Protein AF-A0A9E5N9C3-F1 (afdb_monomer)

Solvent-accessible surface area (backbone atoms only — not compa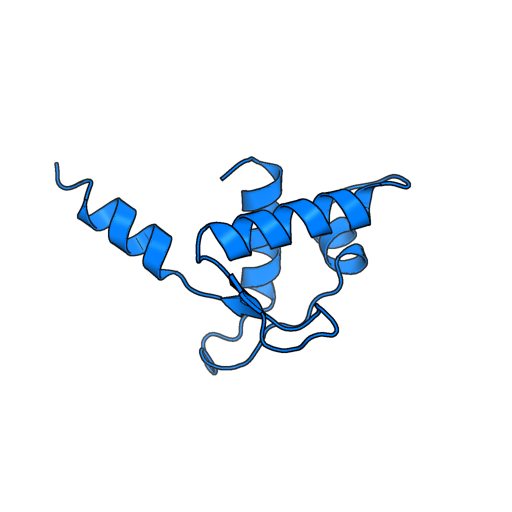rable to full-atom values): 4958 Å² total; per-residue (Å²): 124,55,76,65,36,46,45,53,50,53,56,52,52,74,63,52,51,85,93,42,73,86,56,63,30,74,58,49,40,59,56,51,14,54,76,59,72,45,74,68,97,54,22,37,57,54,39,46,52,32,51,52,52,35,36,78,63,53,37,33,43,81,76,43,93,87,72,35,34,32,37,77,43,63,60,62,59,52,57,52,54,64,73,59,63,134

Nearest PDB structures (foldseek):
  6neh-assembly1_B  TM=5.807E-01  e=1.649E-02  Thalictrum flavum subsp. glaucum
  6neg-assembly1_B  TM=5.802E-01  e=2.430E-02  Thalictrum flavum subsp. glaucum
  6nei-assembly1_B  TM=7.322E-01  e=9.441E-02  Thalictrum flavum subsp. glaucum
  6nej-assembly1_A  TM=5.456E-01  e=6.406E-02  Thalictrum flavum subsp. glaucum
  7v6l-assembly1_A  TM=5.937E-01  e=4.174E-01  Ligusticum chuanxiong

Mean predicted aligned error: 5.1 Å

Sequence (86 aa):
LTPLQLRVFIALLSYWDPKRPGKPVWASPATLAQDVGLQGKHAATDVRKAIGALEGLGYLKRISDKGKRYRISLEPLLTKMEGESP

pLDDT: mean 86.99, std 10.99, range [46.97, 97.06]

Structure (mmCIF, N/CA/C/O backbone):
data_AF-A0A9E5N9C3-F1
#
_entry.id   AF-A0A9E5N9C3-F1
#
loop_
_atom_site.group_PDB
_atom_site.id
_atom_site.type_symbol
_atom_site.label_atom_id
_atom_site.label_alt_id
_atom_site.label_comp_id
_atom_site.label_asym_id
_atom_site.label_entity_id
_atom_site.label_seq_id
_atom_site.pdbx_PDB_ins_code
_atom_site.Cartn_x
_atom_site.Cartn_y
_atom_site.Cartn_z
_atom_site.occupancy
_atom_site.B_iso_or_equiv
_atom_site.auth_seq_id
_atom_site.auth_comp_id
_atom_site.auth_asym_id
_atom_site.auth_atom_id
_atom_site.pdbx_PDB_model_num
ATOM 1 N N . LEU A 1 1 ? 1.986 12.570 -0.956 1.00 86.44 1 LEU A N 1
ATOM 2 C CA . LEU A 1 1 ? 2.354 11.253 -1.521 1.00 86.44 1 LEU A CA 1
ATOM 3 C C . LEU A 1 1 ? 3.005 11.479 -2.879 1.00 86.44 1 LEU A C 1
ATOM 5 O O . LEU A 1 1 ? 2.527 12.339 -3.607 1.00 86.44 1 LEU A O 1
ATOM 9 N N . THR A 1 2 ? 4.072 10.754 -3.222 1.00 94.56 2 THR A N 1
ATOM 10 C CA . THR A 1 2 ? 4.595 10.723 -4.603 1.00 94.56 2 THR A CA 1
ATOM 11 C C . THR A 1 2 ? 3.613 9.991 -5.532 1.00 94.56 2 THR A C 1
ATOM 13 O O . THR A 1 2 ? 2.774 9.234 -5.031 1.00 94.56 2 THR A O 1
ATOM 16 N N . PRO A 1 3 ? 3.717 10.130 -6.871 1.00 96.38 3 PRO A N 1
ATOM 17 C CA . PRO A 1 3 ? 2.833 9.412 -7.792 1.00 96.38 3 PRO A CA 1
ATOM 18 C C . PRO A 1 3 ? 2.838 7.894 -7.569 1.00 96.38 3 PRO A C 1
ATOM 20 O O . PRO A 1 3 ? 1.784 7.263 -7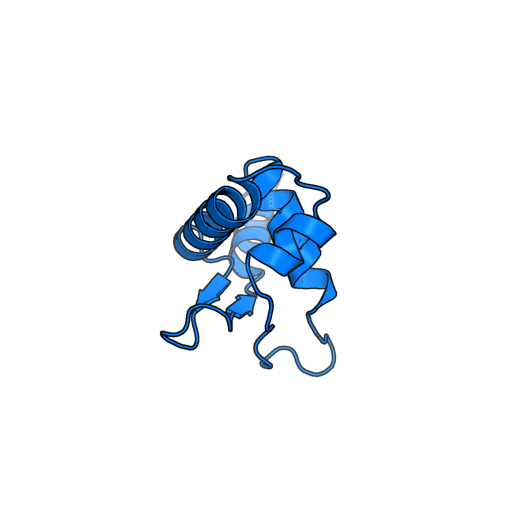.567 1.00 96.38 3 PRO A O 1
ATOM 23 N N . LEU A 1 4 ? 4.009 7.301 -7.305 1.00 95.81 4 LEU A N 1
ATOM 24 C CA . LEU A 1 4 ? 4.110 5.873 -7.005 1.00 95.81 4 LEU A CA 1
ATOM 25 C C . LEU A 1 4 ? 3.450 5.510 -5.666 1.00 95.81 4 LEU A C 1
ATOM 27 O O . LEU A 1 4 ? 2.712 4.532 -5.606 1.00 95.81 4 LEU A O 1
ATOM 31 N N . GLN A 1 5 ? 3.673 6.295 -4.606 1.00 96.25 5 GLN A N 1
ATOM 32 C CA . GLN A 1 5 ? 3.030 6.059 -3.306 1.00 96.25 5 GLN A CA 1
ATOM 33 C C . GLN A 1 5 ? 1.503 6.123 -3.414 1.00 96.25 5 GLN A C 1
ATOM 35 O O . GLN A 1 5 ? 0.823 5.266 -2.860 1.00 96.25 5 GLN A O 1
ATOM 40 N N . LEU A 1 6 ? 0.969 7.097 -4.158 1.00 95.19 6 LEU A N 1
ATOM 41 C CA . LEU A 1 6 ? -0.469 7.226 -4.385 1.00 95.19 6 LEU A CA 1
ATOM 42 C C . LEU A 1 6 ? -1.031 6.012 -5.138 1.00 95.19 6 LEU A C 1
ATOM 44 O O . LEU A 1 6 ? -2.018 5.430 -4.699 1.00 95.19 6 LEU A O 1
ATOM 48 N N . ARG A 1 7 ? -0.382 5.581 -6.228 1.00 96.94 7 ARG A N 1
ATOM 49 C CA . ARG A 1 7 ? -0.811 4.397 -6.997 1.00 96.94 7 ARG A CA 1
ATOM 50 C C . ARG A 1 7 ? -0.797 3.126 -6.148 1.00 96.94 7 ARG A C 1
ATOM 52 O O . ARG A 1 7 ? -1.756 2.364 -6.184 1.00 96.94 7 ARG A O 1
ATOM 59 N N . VAL A 1 8 ? 0.255 2.922 -5.353 1.00 95.94 8 VAL A N 1
ATOM 60 C CA . VAL A 1 8 ? 0.357 1.779 -4.428 1.00 95.94 8 VAL A CA 1
ATOM 61 C C . VAL A 1 8 ? -0.735 1.833 -3.361 1.00 95.94 8 VAL A C 1
ATOM 63 O O . VAL A 1 8 ? -1.327 0.804 -3.043 1.00 95.94 8 VAL A O 1
ATOM 66 N N . PHE A 1 9 ? -1.036 3.018 -2.828 1.00 94.12 9 PHE A N 1
ATOM 67 C CA . PHE A 1 9 ? -2.097 3.190 -1.841 1.00 94.12 9 PHE A CA 1
ATOM 68 C C . PHE A 1 9 ? -3.483 2.870 -2.416 1.00 94.12 9 PHE A C 1
ATOM 70 O O . PHE A 1 9 ? -4.242 2.128 -1.800 1.00 94.12 9 PHE A O 1
ATOM 77 N N . ILE A 1 10 ? -3.783 3.344 -3.628 1.00 93.62 10 ILE A N 1
ATOM 78 C CA . ILE A 1 10 ? -5.039 3.037 -4.330 1.00 93.62 10 ILE A CA 1
ATOM 79 C C . ILE A 1 10 ? -5.150 1.535 -4.628 1.00 93.62 10 ILE A C 1
ATOM 81 O O . ILE A 1 10 ? -6.203 0.942 -4.397 1.00 93.62 10 ILE A O 1
ATOM 85 N N . ALA A 1 11 ? -4.068 0.894 -5.077 1.00 94.31 11 ALA A N 1
ATOM 86 C CA . ALA A 1 11 ? -4.064 -0.553 -5.287 1.00 94.31 11 ALA A CA 1
ATOM 87 C C . ALA A 1 11 ? -4.343 -1.312 -3.977 1.00 94.31 11 ALA A C 1
ATOM 89 O O . ALA A 1 11 ? -5.184 -2.206 -3.953 1.00 94.31 11 ALA A O 1
ATOM 90 N N . LEU A 1 12 ? -3.735 -0.911 -2.856 1.00 92.56 12 LEU A N 1
ATOM 91 C CA . LEU A 1 12 ? -4.041 -1.487 -1.541 1.00 92.56 12 LEU A CA 1
ATOM 92 C C . LEU A 1 12 ? -5.505 -1.279 -1.121 1.00 92.56 12 LEU A C 1
ATOM 94 O O . LEU A 1 12 ? -6.104 -2.202 -0.570 1.00 92.56 12 LEU A O 1
ATOM 98 N N . LEU A 1 13 ? -6.091 -0.112 -1.406 1.00 90.94 13 LEU A N 1
ATOM 99 C CA . LEU A 1 13 ? -7.509 0.161 -1.151 1.00 90.94 13 LEU A CA 1
ATOM 100 C C . LEU A 1 13 ? -8.437 -0.755 -1.955 1.00 90.94 13 LEU A C 1
ATOM 102 O O . LEU A 1 13 ? -9.469 -1.161 -1.434 1.00 90.94 13 LEU A O 1
ATOM 106 N N . SER A 1 14 ? -8.070 -1.147 -3.178 1.00 91.12 14 SER A N 1
ATOM 107 C CA . SER A 1 14 ? -8.878 -2.098 -3.962 1.00 91.12 14 SER A CA 1
ATOM 108 C C . SER A 1 14 ? -8.954 -3.502 -3.343 1.00 91.12 14 SER A C 1
ATOM 110 O O . SER A 1 14 ? -9.899 -4.242 -3.600 1.00 91.12 14 SER A O 1
ATOM 112 N N . TYR A 1 15 ? -8.000 -3.853 -2.475 1.00 89.31 15 TYR A N 1
ATOM 113 C CA . TYR A 1 15 ? -8.012 -5.099 -1.707 1.00 89.31 15 TYR A CA 1
ATOM 114 C C . TYR A 1 15 ? -8.728 -4.982 -0.355 1.00 89.31 15 TYR A C 1
ATOM 116 O O . TYR A 1 15 ? -8.872 -5.979 0.361 1.00 89.31 15 TYR A O 1
ATOM 124 N N . TRP A 1 16 ? -9.132 -3.774 0.035 1.00 88.19 16 TRP A N 1
ATOM 125 C CA . TRP A 1 16 ? -9.804 -3.524 1.300 1.00 88.19 16 TRP A CA 1
ATOM 126 C C . TRP A 1 16 ? -11.288 -3.881 1.214 1.00 88.19 16 TRP A C 1
ATOM 128 O O . TRP A 1 16 ? -11.984 -3.517 0.271 1.00 88.19 16 TRP A O 1
ATOM 138 N N . ASP A 1 17 ? -11.776 -4.600 2.225 1.00 85.62 17 ASP A N 1
ATOM 139 C CA . ASP A 1 17 ? -13.186 -4.968 2.340 1.00 85.62 17 ASP A CA 1
ATOM 140 C C . ASP A 1 17 ? -13.904 -3.944 3.238 1.00 85.62 17 ASP A C 1
ATOM 142 O O . ASP A 1 17 ? -13.707 -3.977 4.460 1.00 85.62 17 ASP A O 1
ATOM 146 N N . PRO A 1 18 ? -14.765 -3.065 2.686 1.00 82.75 18 PRO A N 1
ATOM 147 C CA . PRO A 1 18 ? -15.477 -2.061 3.474 1.00 82.75 18 PRO A CA 1
ATOM 148 C C . PRO A 1 18 ? -16.447 -2.681 4.486 1.00 82.75 18 PRO A C 1
ATOM 150 O O . PRO A 1 18 ? -16.770 -2.054 5.491 1.00 82.75 18 PRO A O 1
ATOM 153 N N . LYS A 1 19 ? -16.888 -3.930 4.275 1.00 86.31 19 LYS A N 1
ATOM 154 C CA . LYS A 1 19 ? -17.741 -4.656 5.230 1.00 86.31 19 LYS A CA 1
ATOM 155 C C . LYS A 1 19 ? -16.934 -5.226 6.398 1.00 86.31 19 LYS A C 1
ATOM 157 O O . LYS A 1 19 ? -17.513 -5.727 7.360 1.00 86.31 19 LYS A O 1
ATOM 162 N N . ARG A 1 20 ? -15.598 -5.190 6.319 1.00 83.38 20 ARG A N 1
ATOM 163 C CA . ARG A 1 20 ? -14.669 -5.697 7.339 1.00 83.38 20 ARG A CA 1
ATOM 164 C C . ARG A 1 20 ? -13.477 -4.742 7.501 1.00 83.38 20 ARG A C 1
ATOM 166 O O . ARG A 1 20 ? -12.337 -5.155 7.280 1.00 83.38 20 ARG A O 1
ATOM 173 N N . PRO A 1 21 ? -13.698 -3.497 7.957 1.00 71.69 21 PRO A N 1
ATOM 174 C CA . PRO A 1 21 ? -12.683 -2.438 7.966 1.00 71.69 21 PRO A CA 1
ATOM 175 C C . PRO A 1 21 ? -11.434 -2.770 8.802 1.00 71.69 21 PRO A C 1
ATOM 177 O O . PRO A 1 21 ? -10.340 -2.295 8.509 1.00 71.69 21 PRO A O 1
ATOM 180 N N . GLY A 1 22 ? -11.567 -3.632 9.817 1.00 75.12 22 GLY A N 1
ATOM 181 C CA . GLY A 1 22 ? -10.449 -4.099 10.643 1.00 75.12 22 GLY A CA 1
ATOM 182 C C . GLY A 1 22 ? -9.624 -5.241 10.037 1.00 75.12 22 GLY A C 1
ATOM 183 O O . GLY A 1 22 ? -8.577 -5.589 10.606 1.00 75.12 22 GLY A O 1
ATOM 184 N N . LYS A 1 23 ? -10.077 -5.834 8.920 1.00 84.56 23 LYS A N 1
ATOM 185 C CA . LYS A 1 23 ? -9.422 -6.975 8.278 1.00 84.56 23 LYS A CA 1
ATOM 186 C C . LYS A 1 23 ? -8.124 -6.510 7.609 1.00 84.56 23 LYS A C 1
ATOM 188 O O . LYS A 1 23 ? -8.140 -5.549 6.843 1.00 84.56 23 LYS A O 1
ATOM 193 N N . PRO A 1 24 ? -6.996 -7.190 7.866 1.00 86.44 24 PRO A N 1
ATOM 194 C CA . PRO A 1 24 ? -5.748 -6.877 7.191 1.00 86.44 24 PRO A CA 1
ATOM 195 C C . PRO A 1 24 ? -5.872 -7.110 5.685 1.00 86.44 24 PRO A C 1
ATOM 197 O O . PRO A 1 24 ? -6.357 -8.161 5.258 1.00 86.44 24 PRO A O 1
ATOM 200 N N . VAL A 1 25 ? -5.350 -6.178 4.899 1.00 89.69 25 VAL A N 1
ATOM 201 C CA . VAL A 1 25 ? -5.110 -6.357 3.470 1.00 89.69 25 VAL A CA 1
ATOM 202 C C . VAL A 1 25 ? -3.832 -7.163 3.289 1.00 89.69 25 VAL A C 1
A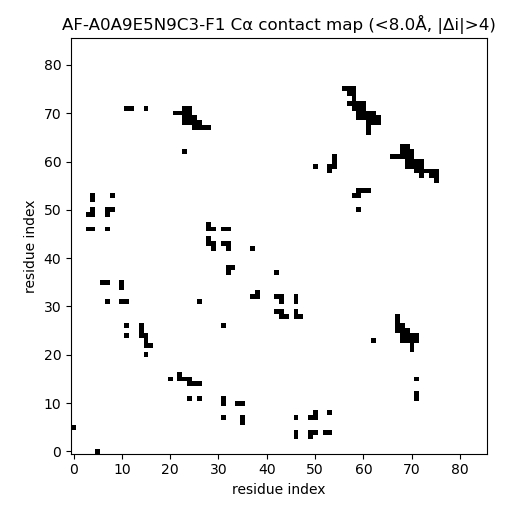TOM 204 O O . VAL A 1 25 ? -2.815 -6.877 3.928 1.00 89.69 25 VAL A O 1
ATOM 207 N N . TRP A 1 26 ? -3.886 -8.178 2.427 1.00 85.25 26 TRP A N 1
ATOM 208 C CA . TRP A 1 26 ? -2.718 -8.958 2.041 1.00 85.25 26 TRP A CA 1
ATOM 209 C C . TRP A 1 26 ? -2.349 -8.672 0.594 1.00 85.25 26 TRP A C 1
ATOM 211 O O . TRP A 1 26 ? -3.147 -8.936 -0.298 1.00 85.25 26 TRP A O 1
ATOM 221 N N . ALA A 1 27 ? -1.138 -8.172 0.365 1.00 85.50 27 ALA A N 1
ATOM 222 C CA . ALA A 1 27 ? -0.605 -8.000 -0.979 1.00 85.50 27 ALA A CA 1
ATOM 223 C C . ALA A 1 27 ? 0.924 -8.074 -0.951 1.00 85.50 27 ALA A C 1
ATOM 225 O O . ALA A 1 27 ? 1.577 -7.530 -0.056 1.00 85.50 27 ALA A O 1
ATOM 226 N N . SER A 1 28 ? 1.512 -8.780 -1.918 1.00 90.19 28 SER A N 1
ATOM 227 C CA . SER A 1 28 ? 2.967 -8.824 -2.060 1.00 90.19 28 SER A CA 1
ATOM 228 C C . SER A 1 28 ? 3.459 -7.614 -2.867 1.00 90.19 28 SER A C 1
ATOM 230 O O . SER A 1 28 ? 2.749 -7.179 -3.774 1.00 90.19 28 SER A O 1
ATOM 232 N N . PRO A 1 29 ? 4.680 -7.097 -2.625 1.00 92.75 29 PRO A N 1
ATOM 233 C CA . PRO A 1 29 ? 5.220 -6.008 -3.440 1.00 92.75 29 PRO A CA 1
ATOM 234 C C . PRO A 1 29 ? 5.304 -6.335 -4.937 1.00 92.75 29 PRO A C 1
ATOM 236 O O . PRO A 1 29 ? 5.192 -5.437 -5.760 1.00 92.75 29 PRO A O 1
ATOM 239 N N . ALA A 1 30 ? 5.481 -7.612 -5.297 1.00 93.62 30 ALA A N 1
ATOM 240 C CA . ALA A 1 30 ? 5.491 -8.049 -6.691 1.00 93.62 30 ALA A CA 1
ATOM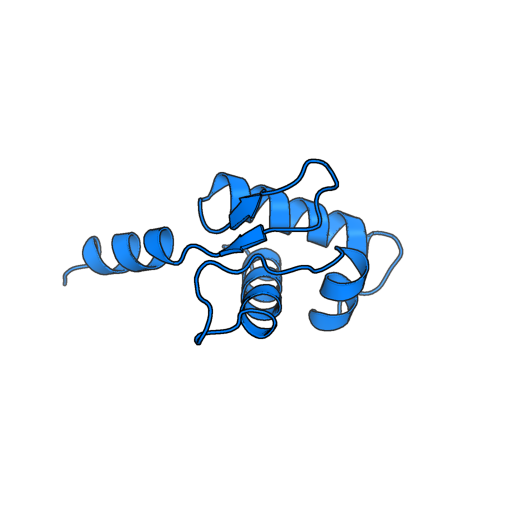 241 C C . ALA A 1 30 ? 4.090 -7.997 -7.324 1.00 93.62 30 ALA A C 1
ATOM 243 O O . ALA A 1 30 ? 3.956 -7.542 -8.453 1.00 93.62 30 ALA A O 1
ATOM 244 N N . THR A 1 31 ? 3.055 -8.407 -6.586 1.00 92.62 31 THR A N 1
ATOM 245 C CA . THR A 1 31 ? 1.653 -8.304 -7.030 1.00 92.62 31 THR A CA 1
ATOM 246 C C . THR A 1 31 ? 1.261 -6.841 -7.208 1.00 92.62 31 THR A C 1
ATOM 248 O O . THR A 1 31 ? 0.845 -6.443 -8.285 1.00 92.62 31 THR A O 1
ATOM 251 N N . LEU A 1 32 ? 1.534 -6.008 -6.200 1.00 93.81 32 LEU A N 1
ATOM 252 C CA . LEU A 1 32 ? 1.258 -4.574 -6.272 1.00 93.81 32 LEU A CA 1
ATOM 253 C C . LEU A 1 32 ? 2.022 -3.882 -7.403 1.00 93.81 32 LEU A C 1
ATOM 255 O O . LEU A 1 32 ? 1.498 -2.946 -7.990 1.00 93.81 32 LEU A O 1
ATOM 259 N N . ALA A 1 33 ? 3.241 -4.327 -7.730 1.00 96.38 33 ALA A N 1
ATOM 260 C CA . ALA A 1 33 ? 3.972 -3.811 -8.885 1.00 96.38 33 ALA A CA 1
ATOM 261 C C . ALA A 1 33 ? 3.226 -4.076 -10.199 1.00 96.38 33 ALA A C 1
ATOM 263 O O . ALA A 1 33 ? 3.165 -3.184 -11.040 1.00 96.38 33 ALA A O 1
ATOM 264 N N . GLN A 1 34 ? 2.622 -5.257 -10.353 1.00 95.50 34 GLN A N 1
ATOM 265 C CA . GLN A 1 34 ? 1.787 -5.580 -11.511 1.00 95.50 34 GLN A CA 1
ATOM 266 C C . GLN A 1 34 ? 0.509 -4.733 -11.524 1.00 95.50 34 GLN A C 1
ATOM 268 O O . GLN A 1 34 ? 0.199 -4.135 -12.552 1.00 95.50 34 GLN A O 1
ATOM 273 N N . ASP A 1 35 ? -0.166 -4.596 -10.378 1.00 95.69 35 ASP A N 1
ATOM 274 C CA . ASP A 1 35 ? -1.406 -3.811 -10.255 1.00 95.69 35 ASP A CA 1
ATOM 275 C C . ASP A 1 35 ? -1.194 -2.332 -10.597 1.00 95.69 35 ASP A C 1
ATOM 277 O O . ASP A 1 35 ? -2.040 -1.689 -11.218 1.00 95.69 35 ASP A O 1
ATOM 281 N N . VAL A 1 36 ? -0.035 -1.780 -10.224 1.00 96.31 36 VAL A N 1
ATOM 282 C CA . VAL A 1 36 ? 0.350 -0.405 -10.567 1.00 96.31 36 VAL A CA 1
ATOM 283 C C . VAL A 1 36 ? 1.129 -0.322 -11.882 1.00 96.31 36 VAL A C 1
ATOM 285 O O . VAL A 1 36 ? 1.749 0.704 -12.148 1.00 96.31 36 VAL A O 1
ATOM 288 N N . GLY A 1 37 ? 1.127 -1.363 -12.717 1.00 95.75 37 GLY A N 1
ATOM 289 C CA . GLY A 1 37 ? 1.744 -1.357 -14.047 1.00 95.75 37 GLY A CA 1
ATOM 290 C C . GLY A 1 37 ? 3.241 -1.024 -14.058 1.00 95.75 37 GLY A C 1
ATOM 291 O O . GLY A 1 37 ? 3.730 -0.432 -15.019 1.00 95.75 37 GLY A O 1
ATOM 292 N N . LEU A 1 38 ? 3.968 -1.340 -12.984 1.00 96.50 38 LEU A N 1
ATOM 293 C CA . LEU A 1 38 ? 5.413 -1.163 -12.896 1.00 96.50 38 LEU A CA 1
ATOM 294 C C . LEU A 1 38 ? 6.127 -2.397 -13.453 1.00 96.50 38 LEU A C 1
ATOM 296 O O . LEU A 1 38 ? 5.866 -3.525 -13.038 1.00 96.50 38 LEU A O 1
ATOM 300 N N . GLN A 1 39 ? 7.073 -2.174 -14.361 1.00 93.81 39 GLN A N 1
ATOM 301 C CA . GLN A 1 39 ? 7.854 -3.236 -14.991 1.00 93.81 39 GLN A CA 1
ATOM 302 C C . GLN A 1 39 ? 9.347 -3.096 -14.674 1.00 93.81 39 GLN A C 1
ATOM 304 O O . GLN A 1 39 ? 9.832 -2.026 -14.310 1.00 93.81 39 GLN A O 1
ATOM 309 N N . GLY A 1 40 ? 10.085 -4.197 -14.826 1.00 94.38 40 GLY A N 1
ATOM 310 C CA . GLY A 1 40 ? 11.535 -4.247 -14.642 1.00 94.38 40 GLY A CA 1
ATOM 311 C C . GLY A 1 40 ? 11.986 -4.859 -13.313 1.00 94.38 40 GLY A C 1
ATOM 312 O O . GLY A 1 40 ? 11.215 -5.050 -12.373 1.00 94.38 40 GLY A O 1
ATOM 313 N N . LYS A 1 41 ? 13.286 -5.165 -13.232 1.00 95.44 41 LYS A N 1
ATOM 314 C CA . LYS A 1 41 ? 13.898 -5.918 -12.120 1.00 95.44 41 LYS A CA 1
ATOM 315 C C . LYS A 1 41 ? 13.799 -5.241 -10.745 1.00 95.44 41 LYS A C 1
ATOM 317 O O . LYS A 1 41 ? 13.951 -5.906 -9.726 1.00 95.44 41 LYS A O 1
ATOM 322 N N . HIS A 1 42 ? 13.547 -3.932 -10.709 1.00 95.75 42 HIS A N 1
ATOM 323 C CA . HIS A 1 42 ? 13.443 -3.153 -9.471 1.00 95.75 42 HIS A CA 1
ATOM 324 C C . HIS A 1 42 ? 12.001 -2.894 -9.019 1.00 95.75 42 HIS A C 1
ATOM 326 O O . HIS A 1 42 ? 11.801 -2.409 -7.909 1.00 95.75 42 HIS A O 1
ATOM 332 N N . ALA A 1 43 ? 10.998 -3.295 -9.805 1.00 96.56 43 ALA A N 1
ATOM 333 C CA . ALA A 1 43 ? 9.605 -2.926 -9.576 1.00 96.56 43 ALA A CA 1
ATOM 334 C C . ALA A 1 43 ? 9.082 -3.308 -8.178 1.00 96.56 43 ALA A C 1
ATOM 336 O O . ALA A 1 43 ? 8.533 -2.475 -7.456 1.00 96.56 43 ALA A O 1
ATOM 337 N N . ALA A 1 44 ? 9.338 -4.543 -7.738 1.00 95.00 44 ALA A N 1
ATOM 338 C CA . ALA A 1 44 ? 8.949 -4.996 -6.402 1.00 95.00 44 ALA A CA 1
ATOM 339 C C . ALA A 1 44 ? 9.688 -4.246 -5.272 1.00 95.00 44 ALA A C 1
ATOM 341 O O . ALA A 1 44 ? 9.141 -4.062 -4.181 1.00 95.00 44 ALA A O 1
ATOM 342 N N . THR A 1 45 ? 10.926 -3.808 -5.513 1.00 96.31 45 THR A N 1
ATOM 343 C CA . THR A 1 45 ? 11.719 -3.029 -4.550 1.00 96.31 45 THR A CA 1
ATOM 344 C C . THR A 1 45 ? 11.189 -1.605 -4.429 1.00 96.31 45 THR A C 1
ATOM 346 O O . THR A 1 45 ? 11.069 -1.096 -3.315 1.00 96.31 45 THR A O 1
ATOM 349 N N . ASP A 1 46 ? 10.816 -0.976 -5.541 1.00 97.06 46 ASP A N 1
ATOM 350 C CA . ASP A 1 46 ? 10.261 0.379 -5.540 1.00 97.06 46 ASP A CA 1
ATOM 351 C C . ASP A 1 46 ? 8.886 0.419 -4.869 1.00 97.06 46 ASP A C 1
ATOM 353 O O . ASP A 1 46 ? 8.624 1.292 -4.038 1.00 97.06 46 ASP A O 1
ATOM 357 N N . VAL A 1 47 ? 8.052 -0.597 -5.105 1.00 96.06 47 VAL A N 1
ATOM 358 C CA . VAL A 1 47 ? 6.800 -0.779 -4.359 1.00 96.06 47 VAL A CA 1
ATOM 359 C C . VAL A 1 47 ? 7.062 -0.988 -2.869 1.00 96.06 47 VAL A C 1
ATOM 361 O O . VAL A 1 47 ? 6.384 -0.386 -2.039 1.0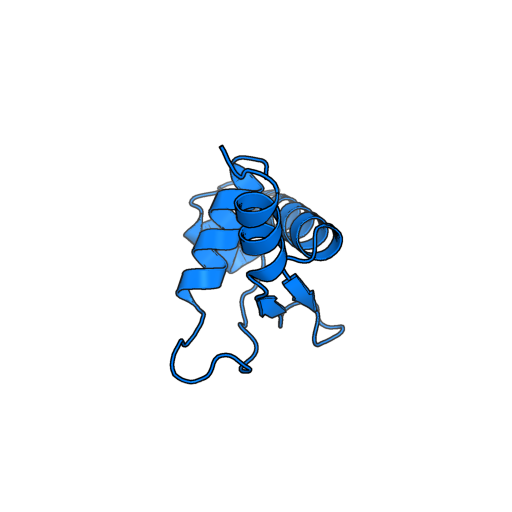0 96.06 47 VAL A O 1
ATOM 364 N N . ARG A 1 48 ? 8.070 -1.783 -2.487 1.00 94.75 48 ARG A N 1
ATOM 365 C CA . ARG A 1 48 ? 8.423 -1.968 -1.069 1.00 94.75 48 ARG A CA 1
ATOM 366 C C . ARG A 1 48 ? 8.819 -0.649 -0.401 1.00 94.75 48 ARG A C 1
ATOM 368 O O . ARG A 1 48 ? 8.405 -0.405 0.731 1.00 94.75 48 ARG A O 1
ATOM 375 N N . LYS A 1 49 ? 9.587 0.203 -1.086 1.00 95.94 49 LYS A N 1
ATOM 376 C CA . LYS A 1 49 ? 9.936 1.545 -0.592 1.00 95.94 49 LYS A CA 1
ATOM 377 C C . LYS A 1 49 ? 8.694 2.426 -0.450 1.00 95.94 49 LYS A C 1
ATOM 379 O O . LYS A 1 49 ? 8.547 3.100 0.565 1.00 95.94 49 LYS A O 1
ATOM 384 N N . ALA A 1 50 ? 7.786 2.388 -1.426 1.00 96.31 50 ALA A N 1
ATOM 385 C CA . ALA A 1 50 ? 6.528 3.127 -1.368 1.00 96.31 50 ALA A CA 1
ATOM 386 C C . ALA A 1 50 ? 5.659 2.693 -0.175 1.00 96.31 50 ALA A C 1
ATOM 388 O O . ALA A 1 50 ? 5.156 3.550 0.545 1.00 96.31 50 ALA A O 1
ATOM 389 N N . ILE A 1 51 ? 5.551 1.386 0.085 1.00 93.75 51 ILE A N 1
ATOM 390 C CA . ILE A 1 51 ? 4.864 0.847 1.267 1.00 93.75 51 ILE A CA 1
ATOM 391 C C . ILE A 1 51 ? 5.515 1.354 2.557 1.00 93.75 51 ILE A C 1
ATOM 393 O O . ILE A 1 51 ? 4.808 1.836 3.432 1.00 93.75 51 ILE A O 1
ATOM 397 N N . GLY A 1 52 ? 6.845 1.289 2.672 1.00 93.31 52 GLY A N 1
ATOM 398 C CA . GLY A 1 52 ? 7.552 1.789 3.858 1.00 93.31 52 GLY A CA 1
ATOM 399 C C . GLY A 1 52 ? 7.327 3.286 4.097 1.00 93.31 52 GLY A C 1
ATOM 400 O O . GLY A 1 52 ? 7.141 3.712 5.232 1.00 93.31 52 GLY A O 1
ATOM 401 N N . ALA A 1 53 ? 7.260 4.086 3.030 1.00 95.12 53 ALA A N 1
ATOM 402 C CA . ALA A 1 53 ? 6.914 5.500 3.141 1.00 95.12 53 ALA A CA 1
ATOM 403 C C . ALA A 1 53 ? 5.458 5.710 3.593 1.00 95.12 53 ALA A C 1
ATOM 405 O O . ALA A 1 53 ? 5.202 6.562 4.435 1.00 95.12 53 ALA A O 1
ATOM 406 N N . LEU A 1 54 ? 4.507 4.925 3.077 1.00 93.94 54 LEU A N 1
ATOM 407 C CA . LEU A 1 54 ? 3.108 4.965 3.517 1.00 93.94 54 LEU A CA 1
ATOM 408 C C . LEU A 1 54 ? 2.952 4.542 4.988 1.00 93.94 54 LEU A C 1
ATOM 410 O O . LEU A 1 54 ? 2.138 5.127 5.697 1.00 93.94 54 LEU A O 1
ATOM 414 N N . GLU A 1 55 ? 3.745 3.573 5.457 1.00 92.12 55 GLU A N 1
ATOM 415 C CA . GLU A 1 55 ? 3.829 3.207 6.878 1.00 92.12 55 GLU A CA 1
ATOM 416 C C . GLU A 1 55 ? 4.350 4.378 7.722 1.00 92.12 55 GLU A C 1
ATOM 418 O O . GLU A 1 55 ? 3.717 4.753 8.706 1.00 92.12 55 GLU A O 1
ATOM 423 N N . GLY A 1 56 ? 5.454 5.007 7.306 1.00 92.00 56 GLY A N 1
ATOM 424 C CA . GLY A 1 56 ? 6.021 6.170 7.999 1.00 92.00 56 GLY A CA 1
ATOM 425 C C . GLY A 1 56 ? 5.097 7.395 8.024 1.00 92.00 56 GLY A C 1
ATOM 426 O O . GLY A 1 56 ? 5.174 8.200 8.945 1.00 92.00 56 GLY A O 1
ATOM 427 N N . LEU A 1 57 ? 4.200 7.519 7.043 1.00 92.44 57 LEU A N 1
ATOM 428 C CA . LEU A 1 57 ? 3.185 8.574 6.963 1.00 92.44 57 LEU A CA 1
ATOM 429 C C . LEU A 1 57 ? 1.871 8.223 7.689 1.00 92.44 57 LEU A C 1
ATOM 431 O O . LEU A 1 57 ? 0.939 9.021 7.665 1.00 92.44 57 LEU A O 1
ATOM 435 N N . GLY A 1 58 ? 1.763 7.034 8.291 1.00 91.94 58 GLY A N 1
ATOM 436 C CA . GLY A 1 58 ? 0.577 6.606 9.041 1.00 91.94 58 GLY A CA 1
ATOM 437 C C . GLY A 1 58 ? -0.583 6.071 8.195 1.00 91.94 58 GLY A C 1
ATOM 438 O O . GLY A 1 58 ? -1.607 5.687 8.749 1.00 91.94 58 GLY A O 1
ATOM 439 N N . TYR A 1 59 ? -0.436 5.978 6.870 1.00 91.50 59 TYR A N 1
ATOM 440 C CA . TYR A 1 59 ? -1.461 5.416 5.978 1.00 91.50 59 TYR A CA 1
ATOM 441 C C . TYR A 1 59 ? -1.605 3.902 6.107 1.00 91.50 59 TYR A C 1
ATOM 443 O O . TYR A 1 59 ? -2.659 3.338 5.809 1.00 91.50 59 TYR A O 1
ATOM 451 N N . LEU A 1 60 ? -0.529 3.231 6.517 1.00 91.06 60 LEU A N 1
ATOM 452 C CA . LEU A 1 60 ? -0.481 1.787 6.677 1.00 91.06 60 LEU A CA 1
ATOM 453 C C . LEU A 1 60 ? 0.085 1.428 8.046 1.00 91.06 60 LEU A C 1
ATOM 455 O O . LEU A 1 60 ? 1.089 1.978 8.486 1.00 91.06 60 LEU A O 1
ATOM 459 N N . LYS A 1 61 ? -0.505 0.418 8.682 1.00 89.56 61 LYS A N 1
ATOM 460 C CA . LYS A 1 61 ? 0.072 -0.247 9.851 1.00 89.56 61 LYS A CA 1
ATOM 461 C C . LYS A 1 61 ? 0.399 -1.691 9.508 1.00 89.56 61 LYS A C 1
ATOM 463 O O . LYS A 1 61 ? -0.493 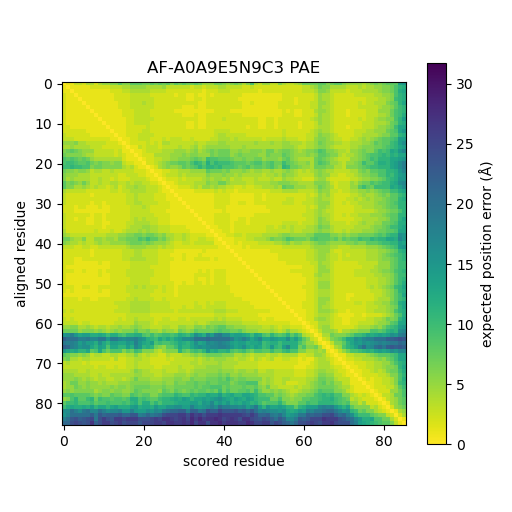-2.471 9.166 1.00 89.56 61 LYS A O 1
ATOM 468 N N . ARG A 1 62 ? 1.672 -2.068 9.621 1.00 86.12 62 ARG A N 1
ATOM 469 C CA . ARG A 1 62 ? 2.112 -3.457 9.454 1.00 86.12 62 ARG A CA 1
ATOM 470 C C . ARG A 1 62 ? 1.590 -4.318 10.600 1.00 86.12 62 ARG A C 1
ATOM 472 O O . ARG A 1 62 ? 1.710 -3.938 11.759 1.00 86.12 62 ARG A O 1
ATOM 479 N N . ILE A 1 63 ? 1.025 -5.482 10.275 1.00 83.50 63 ILE A N 1
ATOM 480 C CA . ILE A 1 63 ? 0.427 -6.392 11.275 1.00 83.50 63 ILE A CA 1
ATOM 481 C C . ILE A 1 63 ? 1.200 -7.715 11.398 1.00 83.50 63 ILE A C 1
ATOM 483 O O . ILE A 1 63 ? 0.940 -8.511 12.290 1.00 83.50 63 ILE A O 1
ATOM 487 N N . SER A 1 64 ? 2.159 -7.992 10.510 1.00 74.75 64 SER A N 1
ATOM 488 C CA . SER A 1 64 ? 3.029 -9.167 10.655 1.00 74.75 64 SER A CA 1
ATOM 489 C C . SER A 1 64 ? 4.433 -8.907 10.127 1.00 74.75 64 SER A C 1
ATOM 491 O O . SER A 1 64 ? 4.571 -8.320 9.048 1.00 74.75 64 SER A O 1
ATOM 493 N N . ASP A 1 65 ? 5.436 -9.476 10.794 1.00 58.78 65 ASP A N 1
ATOM 494 C CA . ASP A 1 65 ? 6.862 -9.353 10.452 1.00 58.78 65 ASP A CA 1
ATOM 495 C C . ASP A 1 65 ? 7.221 -9.893 9.065 1.00 58.78 65 ASP A C 1
ATOM 497 O O . ASP A 1 65 ? 8.169 -9.430 8.437 1.00 58.78 65 ASP A O 1
ATOM 501 N N . LYS A 1 66 ? 6.400 -10.789 8.498 1.00 62.84 66 LYS A N 1
ATOM 502 C CA . LYS A 1 66 ? 6.565 -11.240 7.104 1.00 62.84 66 LYS A CA 1
ATOM 503 C C . LYS A 1 66 ? 6.264 -10.148 6.063 1.00 62.84 66 LYS A C 1
ATOM 505 O O . LYS A 1 66 ? 6.421 -10.410 4.873 1.00 62.84 66 LYS A O 1
ATOM 510 N N . GLY A 1 67 ? 5.819 -8.954 6.480 1.00 60.12 67 GLY A N 1
ATOM 511 C CA . GLY A 1 67 ? 5.739 -7.757 5.636 1.00 60.12 67 GLY A CA 1
ATOM 512 C C . GLY A 1 67 ? 4.769 -7.870 4.462 1.00 60.12 67 GLY A C 1
ATOM 513 O O . GLY A 1 67 ? 5.076 -7.383 3.382 1.00 60.12 67 GLY A O 1
ATOM 514 N N . LYS A 1 68 ? 3.643 -8.573 4.644 1.00 70.25 68 LYS A N 1
ATOM 515 C CA . LYS A 1 68 ? 2.610 -8.748 3.604 1.00 70.25 68 LYS A CA 1
ATOM 516 C C . LYS A 1 68 ? 1.193 -8.434 4.081 1.00 70.25 68 LYS A C 1
ATOM 518 O O . LYS A 1 68 ? 0.264 -8.613 3.310 1.00 70.25 68 LYS A O 1
ATOM 523 N N . ARG A 1 69 ? 1.003 -8.055 5.351 1.00 85.81 69 ARG A N 1
ATOM 524 C CA . ARG A 1 69 ? -0.313 -7.760 5.940 1.00 85.81 69 ARG A CA 1
ATOM 525 C C . ARG A 1 69 ? -0.330 -6.346 6.494 1.00 85.81 69 ARG A C 1
ATOM 527 O O . ARG A 1 69 ? 0.469 -6.035 7.381 1.00 85.81 69 ARG A O 1
ATOM 534 N N . TYR A 1 70 ? -1.268 -5.547 6.006 1.00 86.50 70 TYR A N 1
ATOM 535 C CA . TYR A 1 70 ? -1.384 -4.129 6.319 1.00 86.50 70 TYR A CA 1
ATOM 536 C C . TYR A 1 70 ? -2.800 -3.804 6.781 1.00 86.50 70 TYR A C 1
ATOM 538 O O . TYR A 1 70 ? -3.770 -4.292 6.205 1.00 86.50 70 TYR A O 1
ATOM 546 N N . ARG A 1 71 ? -2.932 -2.972 7.812 1.00 89.81 71 ARG A N 1
ATOM 547 C CA . ARG A 1 71 ? -4.178 -2.255 8.092 1.00 89.81 71 ARG A CA 1
ATOM 548 C C . ARG A 1 71 ? -4.075 -0.898 7.419 1.00 89.81 71 ARG A C 1
ATOM 550 O O . ARG A 1 71 ? -3.064 -0.223 7.593 1.00 89.81 71 ARG A O 1
ATOM 557 N N . ILE A 1 72 ? -5.096 -0.529 6.662 1.00 89.12 72 ILE A N 1
ATOM 558 C CA . ILE A 1 72 ? -5.183 0.790 6.040 1.00 89.12 72 ILE A CA 1
ATOM 559 C C . ILE A 1 72 ? -5.766 1.766 7.063 1.00 89.12 72 ILE A C 1
ATOM 561 O O . ILE A 1 72 ? -6.724 1.422 7.754 1.00 89.12 72 ILE A O 1
ATOM 565 N N . SER A 1 73 ? -5.177 2.956 7.158 1.00 86.81 73 SER A N 1
ATOM 566 C CA . SER A 1 73 ? -5.734 4.099 7.881 1.00 86.81 73 SER A CA 1
ATOM 567 C C . SER A 1 73 ? -5.967 5.254 6.911 1.00 86.81 73 SER A C 1
ATOM 569 O O . SER A 1 73 ? -5.106 5.570 6.088 1.00 86.81 73 SER A O 1
ATOM 571 N N . LEU A 1 74 ? -7.142 5.876 7.014 1.00 83.12 74 LEU A N 1
ATOM 572 C CA . LEU A 1 74 ? -7.495 7.094 6.281 1.00 83.12 74 LEU A CA 1
ATOM 573 C C . LEU A 1 74 ? -7.337 8.355 7.138 1.00 83.12 74 LEU A C 1
ATOM 575 O O . LEU A 1 74 ? -7.481 9.454 6.612 1.00 83.12 74 LEU A O 1
ATOM 579 N N . GLU A 1 75 ? -7.003 8.215 8.425 1.00 84.25 75 GLU A N 1
ATOM 580 C CA . GLU A 1 75 ? -6.840 9.347 9.347 1.00 84.25 75 GLU A CA 1
ATOM 581 C C . GLU A 1 75 ? -5.901 10.432 8.803 1.00 84.25 75 GLU A C 1
ATOM 583 O O . GLU A 1 75 ? -6.300 11.593 8.825 1.00 84.25 75 GLU A O 1
ATOM 588 N N . PRO A 1 76 ? -4.728 10.119 8.205 1.00 83.88 76 PRO A N 1
ATOM 589 C CA . PRO A 1 76 ? -3.844 11.176 7.721 1.00 83.88 76 PRO A CA 1
ATOM 590 C C . PRO A 1 76 ? -4.428 11.993 6.556 1.00 83.88 76 PRO A C 1
ATOM 592 O O . PRO A 1 76 ? -3.990 13.119 6.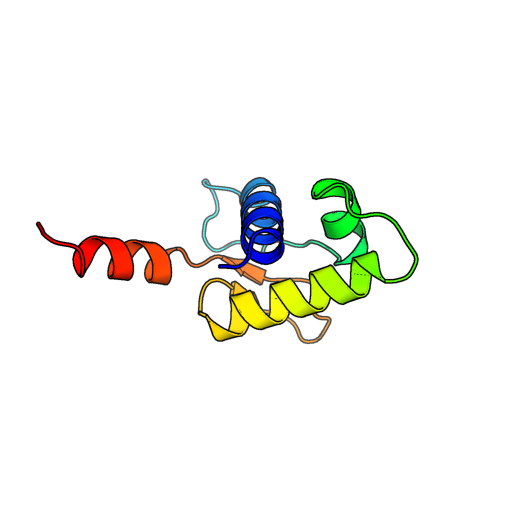335 1.00 83.88 76 PRO A O 1
ATOM 595 N N . LEU A 1 77 ? -5.396 11.451 5.803 1.00 78.81 77 LEU A N 1
ATOM 596 C CA . LEU A 1 77 ? -6.138 12.215 4.790 1.00 78.81 77 LEU A CA 1
ATOM 597 C C . LEU A 1 77 ? -7.193 13.103 5.447 1.00 78.81 77 LEU A C 1
ATOM 599 O O . LEU A 1 77 ? -7.286 14.277 5.103 1.00 78.81 77 LEU A O 1
ATOM 603 N N . LEU A 1 78 ? -7.947 12.554 6.401 1.00 79.12 78 LEU A N 1
ATOM 604 C CA . LEU A 1 78 ? -9.011 13.273 7.103 1.00 79.12 78 LEU A CA 1
ATOM 605 C C . LEU A 1 78 ? -8.454 14.469 7.883 1.00 79.12 78 LEU A C 1
ATOM 607 O O . LEU A 1 78 ? -8.916 15.585 7.688 1.00 79.12 78 LEU A O 1
ATOM 611 N N . THR A 1 79 ? -7.382 14.275 8.655 1.00 79.06 79 THR A N 1
ATOM 612 C CA . THR A 1 79 ? -6.733 15.362 9.407 1.00 79.06 79 THR A CA 1
ATOM 613 C C . THR A 1 79 ? -6.203 16.462 8.490 1.00 79.06 79 THR A C 1
ATOM 615 O O . THR A 1 79 ? -6.229 17.638 8.843 1.00 79.06 79 THR A O 1
ATOM 618 N N . LYS A 1 80 ? -5.726 16.101 7.293 1.00 76.25 80 LYS A N 1
ATOM 619 C CA . LYS A 1 80 ? -5.239 17.086 6.328 1.00 76.25 80 LYS A CA 1
ATOM 620 C C . LYS A 1 80 ? -6.380 17.922 5.743 1.00 76.25 80 LYS A C 1
ATOM 622 O O . LYS A 1 80 ? -6.210 19.119 5.573 1.00 76.25 80 LYS A O 1
ATOM 627 N N . MET A 1 81 ? -7.536 17.304 5.501 1.00 73.94 81 MET A N 1
ATOM 628 C CA . MET A 1 81 ? -8.744 18.003 5.056 1.00 73.94 81 MET A CA 1
ATOM 629 C C . MET A 1 81 ? -9.352 18.886 6.155 1.00 73.94 81 MET A C 1
ATOM 631 O O . MET A 1 81 ? -9.867 19.951 5.852 1.00 73.94 81 MET A O 1
ATOM 635 N N . GLU A 1 82 ? -9.275 18.478 7.423 1.00 74.06 82 GLU A N 1
ATOM 636 C CA . GLU A 1 82 ? -9.767 19.271 8.562 1.00 74.06 82 GLU A CA 1
ATOM 637 C C . GLU A 1 82 ? -8.862 20.470 8.892 1.00 74.06 82 GLU A C 1
ATOM 639 O O . GLU A 1 82 ? -9.347 21.514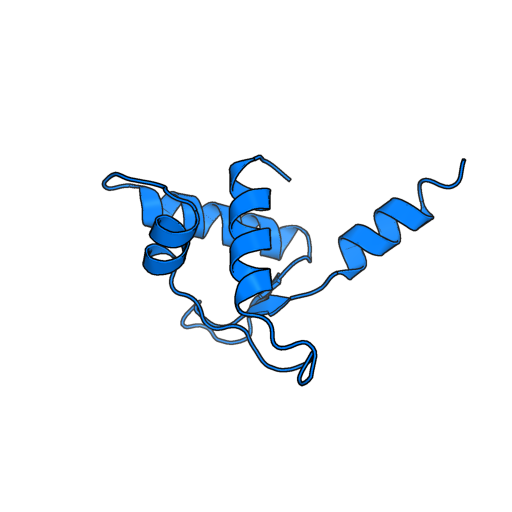 9.323 1.00 74.06 82 GLU A O 1
ATOM 644 N N . GLY A 1 83 ? -7.548 20.340 8.676 1.00 60.72 83 GLY A N 1
ATOM 645 C CA . GLY A 1 83 ? -6.591 21.446 8.803 1.00 60.72 83 GLY A CA 1
ATOM 646 C C . GLY A 1 83 ? -6.629 22.437 7.634 1.00 60.72 83 GLY A C 1
ATOM 647 O O . GLY A 1 83 ? -6.140 23.556 7.769 1.00 60.72 83 GLY A O 1
ATOM 648 N N . GLU A 1 84 ? -7.223 22.039 6.509 1.00 57.50 84 GLU A N 1
ATOM 649 C CA . GLU A 1 84 ? -7.520 22.872 5.340 1.00 57.50 84 GLU A CA 1
ATOM 650 C C . GLU A 1 84 ? -8.983 23.365 5.410 1.00 57.50 84 GLU A C 1
ATOM 652 O O . GLU A 1 84 ? -9.763 23.194 4.476 1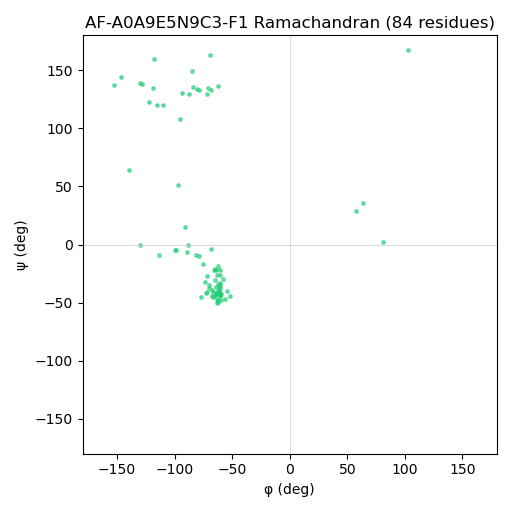.00 57.50 84 GLU A O 1
ATOM 657 N N . SER A 1 85 ? -9.386 23.956 6.541 1.00 46.97 85 SER A N 1
ATOM 658 C CA . SER A 1 85 ? -10.624 24.750 6.586 1.00 46.97 85 SER A CA 1
ATOM 659 C C . SER A 1 85 ? -10.399 26.063 5.807 1.00 46.97 85 SER A C 1
ATOM 661 O O . SER A 1 85 ? -9.326 26.650 5.972 1.00 46.97 85 SER A O 1
ATOM 663 N N . PRO A 1 86 ? -11.339 26.498 4.942 1.00 57.44 86 PRO A N 1
ATOM 664 C CA . PRO A 1 86 ? -11.182 27.676 4.080 1.00 57.44 86 PRO A CA 1
ATOM 665 C C . PRO A 1 86 ? -11.007 28.996 4.840 1.00 57.44 86 PRO A C 1
ATOM 667 O O . PRO A 1 86 ? -11.549 29.123 5.962 1.00 57.44 86 PRO A O 1
#

Radius of gyration: 13.21 Å; Cα contacts (8 Å, |Δi|>4): 101; chains: 1; bounding box: 32×39×26 Å

Secondary structure (DSSP, 8-state):
--HHHHHHHHHHHHT--TT-TTSPEE--HHHHHHHTT--STTHHHHHHHHHHHHHHTTSEEE-STTS-EEEE--HHHHHHHHH---

Foldseek 3Di:
DPPLLVLLLVLQVVQADPVCLVFWRFDQLVRSLVSSVHDDPCSSVVSLVSVVVCVVLVQWDDDDPVSGTTRGDCVSVVVVVVVPDD